Protein AF-Q8LSV8-F1 (afdb_monomer_lite)

Foldseek 3Di:
DPDAQWLQVLLVVLVVCLVVVNCVVDPLVVLLVQLQVQQDPQRAGGGHPPDDGFLLSLQSSCSSCVSSVNNVSGPLVSNLVQQVQQFDPPPTAGGGGHPDDGDPNSRVSSVNSCVSSVPPD

pLDDT: mean 97.52, std 3.16, range [72.94, 98.81]

InterPro domains:
  IPR001330 Prenyltransferase alpha-alpha toroid domain [PF00432] (1-120)
  IPR008930 Terpenoid cyclases/protein prenyltransferase alpha-alpha toroid [SSF48239] (1-121)
  IPR045089 Prenyltransferase subunit beta [PTHR11774] (1-118)

Organism: NCBI:txid89194

Structure (mmCIF, N/CA/C/O backbone):
data_AF-Q8LSV8-F1
#
_entry.id   AF-Q8LSV8-F1
#
loop_
_atom_site.group_PDB
_atom_site.id
_atom_site.type_symbol
_atom_site.label_atom_id
_atom_site.label_alt_id
_atom_site.label_comp_id
_atom_site.label_asym_id
_atom_site.label_entity_id
_atom_site.label_seq_id
_atom_site.pdbx_PDB_ins_code
_atom_site.Cartn_x
_atom_site.Cartn_y
_atom_site.Cartn_z
_atom_site.occupancy
_atom_site.B_iso_or_equiv
_atom_site.auth_seq_id
_atom_site.auth_comp_id
_atom_site.auth_asym_id
_atom_site.auth_atom_id
_atom_site.pdbx_PDB_model_num
ATOM 1 N N . PRO A 1 1 ? -22.708 -4.565 -4.185 1.00 79.12 1 PRO A N 1
ATOM 2 C CA . PRO A 1 1 ? -22.472 -5.750 -3.322 1.00 79.12 1 PRO A CA 1
ATOM 3 C C . PRO A 1 1 ? -22.318 -7.008 -4.185 1.00 79.12 1 PRO A C 1
ATOM 5 O O . PRO A 1 1 ? -23.044 -7.113 -5.166 1.00 79.12 1 PRO A O 1
ATOM 8 N N . GLY A 1 2 ? -21.376 -7.905 -3.867 1.00 91.69 2 GLY A N 1
ATOM 9 C CA . GLY A 1 2 ? -21.143 -9.150 -4.626 1.00 91.69 2 GLY A CA 1
ATOM 10 C C . GLY A 1 2 ? -20.061 -9.090 -5.714 1.00 91.69 2 GLY A C 1
ATOM 11 O O . GLY A 1 2 ? -19.826 -10.091 -6.380 1.00 91.69 2 GLY A O 1
ATOM 12 N N . ALA A 1 3 ? -19.396 -7.944 -5.890 1.00 93.56 3 ALA A N 1
ATOM 13 C CA . ALA A 1 3 ? -18.172 -7.859 -6.686 1.00 93.56 3 ALA A CA 1
ATOM 14 C C . ALA A 1 3 ? -16.963 -8.356 -5.875 1.00 93.56 3 ALA A C 1
ATOM 16 O O . ALA A 1 3 ? -17.012 -8.400 -4.645 1.00 93.56 3 ALA A O 1
ATOM 17 N N . GLU A 1 4 ? -15.883 -8.706 -6.570 1.00 96.38 4 GLU A N 1
ATOM 18 C CA . GLU A 1 4 ? -14.612 -9.083 -5.950 1.00 96.38 4 GLU A CA 1
ATOM 19 C C . GLU A 1 4 ? -14.042 -7.941 -5.093 1.00 96.38 4 GLU A C 1
ATOM 21 O O . GLU A 1 4 ? -14.094 -6.773 -5.482 1.00 96.38 4 GLU A O 1
ATOM 26 N N . SER A 1 5 ? -13.472 -8.286 -3.937 1.00 97.31 5 SER A N 1
ATOM 27 C CA . SER A 1 5 ? -12.808 -7.331 -3.050 1.00 97.31 5 SER A CA 1
ATOM 28 C C . SER A 1 5 ? -11.619 -6.654 -3.733 1.00 97.31 5 SER A C 1
ATOM 30 O O . SER A 1 5 ? -10.778 -7.314 -4.342 1.00 97.31 5 SER A O 1
ATOM 32 N N . HIS A 1 6 ? -11.517 -5.334 -3.576 1.00 98.56 6 HIS A N 1
ATOM 33 C CA . HIS A 1 6 ? -10.460 -4.531 -4.182 1.00 98.56 6 HIS A CA 1
ATOM 34 C C . HIS A 1 6 ? -9.930 -3.480 -3.205 1.00 98.56 6 HIS A C 1
ATOM 36 O O . HIS A 1 6 ? -10.712 -2.733 -2.615 1.00 98.56 6 HIS A O 1
ATOM 42 N N . ALA A 1 7 ? -8.607 -3.366 -3.076 1.00 98.31 7 ALA A N 1
ATOM 43 C CA . ALA A 1 7 ? -7.956 -2.471 -2.117 1.00 98.31 7 ALA A CA 1
ATOM 44 C C . ALA A 1 7 ? -8.379 -1.000 -2.280 1.00 98.31 7 ALA A C 1
ATOM 46 O O . ALA A 1 7 ? -8.642 -0.323 -1.291 1.00 98.31 7 ALA A O 1
ATOM 47 N N . GLY A 1 8 ? -8.538 -0.518 -3.519 1.00 98.06 8 GLY A N 1
ATOM 48 C CA . GLY A 1 8 ? -9.030 0.844 -3.771 1.00 98.06 8 GLY A CA 1
ATOM 49 C C . GLY A 1 8 ? -10.472 1.079 -3.291 1.00 98.06 8 GLY A C 1
ATOM 50 O O . GLY A 1 8 ? -10.786 2.144 -2.771 1.00 98.06 8 GLY A O 1
ATOM 51 N N . GLN A 1 9 ? -11.353 0.076 -3.395 1.00 98.25 9 GLN A N 1
ATOM 52 C CA . GLN A 1 9 ? -12.723 0.186 -2.870 1.00 98.25 9 GLN A CA 1
ATOM 53 C C . GLN A 1 9 ? -12.733 0.119 -1.343 1.00 98.25 9 GLN A C 1
ATOM 55 O O . GLN A 1 9 ? -13.455 0.874 -0.695 1.00 98.25 9 GLN A O 1
ATOM 60 N N . ILE A 1 10 ? -11.899 -0.757 -0.775 1.00 98.44 10 ILE A N 1
ATOM 61 C CA . ILE A 1 10 ? -11.706 -0.870 0.672 1.00 98.44 10 ILE A CA 1
ATOM 62 C C . ILE A 1 10 ? -11.236 0.463 1.246 1.00 98.44 10 ILE A C 1
ATOM 64 O O . ILE A 1 10 ? -11.836 0.922 2.211 1.00 98.44 10 ILE A O 1
ATOM 68 N N . PHE A 1 11 ? -10.249 1.117 0.630 1.00 98.69 11 PHE A N 1
ATOM 69 C CA . PHE A 1 11 ? -9.799 2.442 1.052 1.00 98.69 11 PHE A CA 1
ATOM 70 C C . PHE A 1 11 ? -10.959 3.441 1.135 1.00 98.69 11 PHE A C 1
ATOM 72 O O . PHE A 1 11 ? -11.127 4.095 2.163 1.00 98.69 11 PHE A O 1
ATOM 79 N N . CYS A 1 12 ? -11.804 3.516 0.102 1.00 98.50 12 CYS A N 1
ATOM 80 C CA . CYS A 1 12 ? -12.966 4.405 0.107 1.00 98.50 12 CYS A CA 1
ATOM 81 C C . CYS A 1 12 ? -13.950 4.070 1.239 1.00 98.50 12 CYS A C 1
ATOM 83 O O . CYS A 1 12 ? -14.417 4.969 1.938 1.00 98.50 12 CYS A O 1
ATOM 85 N N . CYS A 1 13 ? -14.263 2.787 1.442 1.00 98.12 13 CYS A N 1
ATOM 86 C CA . CYS A 1 13 ? -15.196 2.356 2.483 1.00 98.12 13 CYS A CA 1
ATOM 87 C C . CYS A 1 13 ? -14.644 2.594 3.895 1.00 98.12 13 CYS A C 1
ATOM 89 O O . CYS A 1 13 ? -15.339 3.164 4.733 1.00 98.12 13 CYS A O 1
ATOM 91 N N . VAL A 1 14 ? -13.401 2.191 4.162 1.00 98.44 14 VAL A N 1
ATOM 92 C CA . VAL A 1 14 ? -12.749 2.372 5.467 1.00 98.44 14 VAL A CA 1
ATOM 93 C C . VAL A 1 14 ? -12.543 3.856 5.754 1.00 98.44 14 VAL A C 1
ATOM 95 O O . VAL A 1 14 ? -12.827 4.288 6.865 1.00 98.44 14 VAL A O 1
ATOM 98 N N . GLY A 1 15 ? -12.141 4.648 4.756 1.00 98.56 15 GLY A N 1
ATOM 99 C CA . GLY A 1 15 ? -12.008 6.101 4.871 1.00 98.56 15 GLY A CA 1
ATOM 100 C C . GLY A 1 15 ? -13.322 6.785 5.231 1.00 98.56 15 GLY A C 1
ATOM 101 O O . GLY A 1 15 ? -13.363 7.582 6.167 1.00 98.56 15 GLY A O 1
ATOM 102 N N . ALA A 1 16 ? -14.418 6.423 4.558 1.00 98.69 16 ALA A N 1
ATOM 103 C CA . ALA A 1 16 ? -15.742 6.936 4.896 1.00 98.69 16 ALA A CA 1
ATOM 104 C C . ALA A 1 16 ? -16.140 6.572 6.336 1.00 98.69 16 ALA A C 1
ATOM 106 O O . ALA A 1 16 ? -16.547 7.448 7.096 1.00 98.69 16 ALA A O 1
ATOM 107 N N . LEU A 1 17 ? -15.956 5.308 6.738 1.00 98.62 17 LEU A N 1
ATOM 108 C CA . LEU A 1 17 ? -16.262 4.851 8.097 1.00 98.62 17 LEU A CA 1
ATOM 109 C C . LEU A 1 17 ? -15.379 5.523 9.156 1.00 98.62 17 LEU A C 1
ATOM 111 O O . LEU A 1 17 ? -15.864 5.823 10.244 1.00 98.62 17 LEU A O 1
ATOM 115 N N . ALA A 1 18 ? -14.106 5.784 8.855 1.00 98.44 18 ALA A N 1
ATOM 116 C CA . ALA A 1 18 ? -13.199 6.514 9.736 1.00 98.44 18 ALA A CA 1
ATOM 117 C C . ALA A 1 18 ? -13.685 7.947 9.969 1.00 98.44 18 ALA A C 1
ATOM 119 O O . ALA A 1 18 ? -13.827 8.363 11.118 1.00 98.44 18 ALA A O 1
ATOM 120 N N . ILE A 1 19 ? -14.020 8.667 8.894 1.00 98.56 19 ILE A N 1
ATOM 121 C CA . ILE A 1 19 ? -14.514 10.049 8.962 1.00 98.56 19 ILE A CA 1
ATOM 122 C C . ILE A 1 19 ? -15.818 10.135 9.764 1.00 98.56 19 ILE A C 1
ATOM 124 O O . ILE A 1 19 ? -16.001 11.067 10.543 1.00 98.56 19 ILE A O 1
ATOM 128 N N . THR A 1 20 ? -16.719 9.162 9.615 1.00 98.50 20 THR A N 1
ATOM 129 C CA . THR A 1 20 ? -18.008 9.156 10.323 1.00 98.50 20 THR A CA 1
ATOM 130 C C . THR A 1 20 ? -17.946 8.538 11.725 1.00 98.50 20 THR A C 1
ATOM 132 O O . THR A 1 20 ? -18.991 8.362 12.345 1.00 98.50 20 THR A O 1
ATOM 135 N N . GLY A 1 21 ? -16.766 8.156 12.229 1.00 97.94 21 GLY A N 1
ATOM 136 C CA . GLY A 1 21 ? -16.623 7.526 13.549 1.00 97.94 21 GLY A CA 1
ATOM 137 C C . GLY A 1 21 ? -17.246 6.124 13.653 1.00 97.94 21 GLY A C 1
ATOM 138 O O . GLY A 1 21 ? -17.617 5.684 14.736 1.00 97.94 21 GLY A O 1
ATOM 139 N N . ALA A 1 22 ? -17.367 5.419 12.529 1.00 98.31 22 ALA A N 1
ATOM 140 C CA . ALA A 1 22 ? -18.115 4.172 12.366 1.00 98.31 22 ALA A CA 1
ATOM 141 C C . ALA A 1 22 ? -17.214 2.943 12.104 1.00 98.31 22 ALA A C 1
ATOM 143 O O . ALA A 1 22 ? -17.674 1.909 11.619 1.00 98.31 22 ALA A O 1
ATOM 144 N N . LEU A 1 23 ? -15.918 3.020 12.439 1.00 98.12 23 LEU A N 1
ATOM 145 C CA . LEU A 1 23 ? -14.962 1.910 12.271 1.00 98.12 23 LEU A CA 1
ATOM 146 C C . LEU A 1 23 ? -15.280 0.670 13.118 1.00 98.12 23 LEU A C 1
ATOM 148 O O . LEU A 1 23 ? -14.699 -0.384 12.882 1.00 98.12 23 LEU A O 1
ATOM 152 N N . SER A 1 24 ? -16.184 0.767 14.094 1.00 97.75 24 SER A N 1
ATOM 153 C CA . SER A 1 24 ? -16.667 -0.382 14.872 1.00 97.75 24 SER A CA 1
ATOM 154 C C . SER A 1 24 ? -17.417 -1.417 14.025 1.00 97.75 24 SER A C 1
ATOM 156 O O . SER A 1 24 ? -17.551 -2.558 14.453 1.00 97.75 24 SER A O 1
ATOM 158 N N . HIS A 1 25 ? -17.880 -1.049 12.825 1.00 97.69 25 HIS A N 1
ATOM 159 C CA . HIS A 1 25 ? -18.497 -1.981 11.876 1.00 97.69 25 HIS A CA 1
ATOM 160 C C . HIS A 1 25 ? -17.486 -2.813 11.078 1.00 97.69 25 HIS A C 1
ATOM 162 O O . HIS A 1 25 ? -17.888 -3.717 10.348 1.00 97.69 25 HIS A O 1
ATOM 168 N N . VAL A 1 26 ? -16.192 -2.502 11.176 1.00 98.06 26 VAL A N 1
ATOM 169 C CA . VAL A 1 26 ? -15.130 -3.222 10.471 1.00 98.06 26 VAL A CA 1
ATOM 170 C C . VAL A 1 26 ? -14.523 -4.259 11.405 1.00 98.06 26 VAL A C 1
ATOM 172 O O . VAL A 1 26 ? -14.004 -3.915 12.467 1.00 98.06 26 VAL A O 1
ATOM 175 N N . ASP A 1 27 ? -14.518 -5.520 10.975 1.00 98.38 27 ASP A N 1
ATOM 176 C CA . ASP A 1 27 ? -13.626 -6.522 11.555 1.00 98.38 27 ASP A CA 1
ATOM 177 C C . ASP A 1 27 ? -12.187 -6.188 11.141 1.00 98.38 27 ASP A C 1
ATOM 179 O O . ASP A 1 27 ? -11.777 -6.389 9.993 1.00 98.38 27 ASP A O 1
ATOM 183 N N . ARG A 1 28 ? -11.443 -5.589 12.073 1.00 98.38 28 ARG A N 1
ATOM 184 C CA . ARG A 1 28 ? -10.110 -5.036 11.813 1.00 98.38 28 ARG A CA 1
ATOM 185 C C . ARG A 1 28 ? -9.075 -6.115 11.530 1.00 98.38 28 ARG A C 1
ATOM 187 O O . ARG A 1 28 ? -8.191 -5.876 10.716 1.00 98.38 28 ARG A O 1
ATOM 194 N N . ASP A 1 29 ? -9.180 -7.275 12.169 1.00 98.44 29 ASP A N 1
ATOM 195 C CA . ASP A 1 29 ? -8.192 -8.344 12.009 1.00 98.44 29 ASP A CA 1
ATOM 196 C C . ASP A 1 29 ? -8.439 -9.124 10.724 1.00 98.44 29 ASP A C 1
ATOM 198 O O . ASP A 1 29 ? -7.497 -9.379 9.974 1.00 98.44 29 ASP A O 1
ATOM 202 N N . LEU A 1 30 ? -9.704 -9.415 10.406 1.00 98.62 30 LEU A N 1
ATOM 203 C CA . LEU A 1 30 ? -10.048 -10.046 9.136 1.00 98.62 30 LEU A CA 1
ATOM 204 C C . LEU A 1 30 ? -9.665 -9.154 7.948 1.00 98.62 30 LEU A C 1
ATOM 206 O O . LEU A 1 30 ? -9.072 -9.626 6.974 1.00 98.62 30 LEU A O 1
ATOM 210 N N . LEU A 1 31 ? -9.980 -7.856 8.028 1.00 98.69 31 LEU A N 1
ATOM 211 C CA . LEU A 1 31 ? -9.609 -6.909 6.982 1.00 98.69 31 LEU A CA 1
ATOM 212 C C . LEU A 1 31 ? -8.092 -6.697 6.920 1.00 98.69 31 LEU A C 1
ATOM 214 O O . LEU A 1 31 ? -7.531 -6.657 5.826 1.00 98.69 31 LEU A O 1
ATOM 218 N N . GLY A 1 32 ? -7.435 -6.585 8.076 1.00 98.75 32 GLY A N 1
ATOM 219 C CA . GLY A 1 32 ? -5.985 -6.453 8.185 1.00 98.75 32 GLY A CA 1
ATOM 220 C C . GLY A 1 32 ? -5.258 -7.618 7.524 1.00 98.75 32 GLY A C 1
ATOM 221 O O . GLY A 1 32 ? -4.356 -7.385 6.725 1.00 98.75 32 GLY A O 1
ATOM 222 N N . TRP A 1 33 ? -5.719 -8.848 7.766 1.00 98.62 33 TRP A N 1
ATOM 223 C CA . TRP A 1 33 ? -5.184 -10.051 7.128 1.00 98.62 33 TRP A CA 1
ATOM 224 C C . TRP A 1 33 ? -5.353 -9.994 5.607 1.00 98.62 33 TRP A C 1
ATOM 226 O O . TRP A 1 33 ? -4.400 -10.183 4.856 1.00 98.62 33 TRP A O 1
ATOM 236 N N . TRP A 1 34 ? -6.556 -9.665 5.129 1.00 98.62 34 TRP A N 1
ATOM 237 C CA . TRP A 1 34 ? -6.806 -9.590 3.690 1.00 98.62 34 TRP A CA 1
ATOM 238 C C . TRP A 1 34 ? -5.928 -8.531 3.005 1.00 98.62 34 TRP A C 1
ATOM 240 O O . TRP A 1 34 ? -5.480 -8.744 1.877 1.00 98.62 34 TRP A O 1
ATOM 250 N N . LEU A 1 35 ? -5.700 -7.394 3.672 1.00 98.75 35 LEU A N 1
ATOM 251 C CA . LEU A 1 35 ? -4.878 -6.290 3.179 1.00 98.75 35 LEU A CA 1
ATOM 252 C C . LEU A 1 35 ? -3.379 -6.610 3.215 1.00 98.75 35 LEU A C 1
ATOM 254 O O . LEU A 1 35 ? -2.690 -6.268 2.259 1.00 98.75 35 LEU A O 1
ATOM 258 N N . CYS A 1 36 ? -2.859 -7.262 4.261 1.00 98.00 36 CYS A N 1
ATOM 259 C CA . CYS A 1 36 ? -1.434 -7.606 4.318 1.00 98.00 36 CYS A CA 1
ATOM 260 C C . CYS A 1 36 ? -1.060 -8.694 3.303 1.00 98.00 36 CYS A C 1
ATOM 262 O O . CYS A 1 36 ? -0.009 -8.610 2.678 1.00 98.00 36 CYS A O 1
ATOM 264 N N . GLU A 1 37 ? -1.974 -9.623 3.004 1.00 98.00 37 GLU A N 1
ATOM 265 C CA . GLU A 1 37 ? -1.837 -10.606 1.914 1.00 98.00 37 GLU A CA 1
ATOM 266 C C . GLU A 1 37 ? -1.869 -9.975 0.502 1.00 98.00 37 GLU A C 1
ATOM 268 O O . GLU A 1 37 ? -1.943 -10.678 -0.512 1.00 98.00 37 GLU A O 1
ATOM 273 N N . ARG A 1 38 ? -1.887 -8.640 0.393 1.00 98.38 38 ARG A N 1
ATOM 274 C CA . ARG A 1 38 ? -1.624 -7.929 -0.865 1.00 98.38 38 ARG A CA 1
ATOM 275 C C . ARG A 1 38 ? -0.138 -7.723 -1.125 1.00 98.38 38 ARG A C 1
ATOM 277 O O . ARG A 1 38 ? 0.206 -7.444 -2.271 1.00 98.38 38 ARG A O 1
ATOM 284 N N . GLU A 1 39 ? 0.725 -7.843 -0.115 1.00 98.31 39 GLU A N 1
ATOM 285 C CA . GLU A 1 39 ? 2.171 -7.717 -0.297 1.00 98.31 39 GLU A CA 1
ATOM 286 C C . GLU A 1 39 ? 2.690 -8.953 -1.034 1.00 98.31 39 GLU A C 1
ATOM 288 O O . GLU A 1 39 ? 2.628 -10.079 -0.539 1.00 98.31 39 GLU A O 1
ATOM 293 N N . VAL A 1 40 ? 3.161 -8.760 -2.264 1.00 97.25 40 VAL A N 1
ATOM 294 C CA . VAL A 1 40 ? 3.651 -9.862 -3.094 1.00 97.25 40 VAL A CA 1
ATOM 295 C C . VAL A 1 40 ? 5.154 -10.054 -2.900 1.00 97.25 40 VAL A C 1
ATOM 297 O O . VAL A 1 40 ? 5.857 -9.207 -2.357 1.00 97.25 40 VAL A O 1
ATOM 300 N N . LYS A 1 41 ? 5.695 -11.167 -3.407 1.00 94.62 41 LYS A N 1
ATOM 301 C CA . LYS A 1 41 ? 7.116 -11.531 -3.230 1.00 94.62 41 LYS A CA 1
ATOM 302 C C . 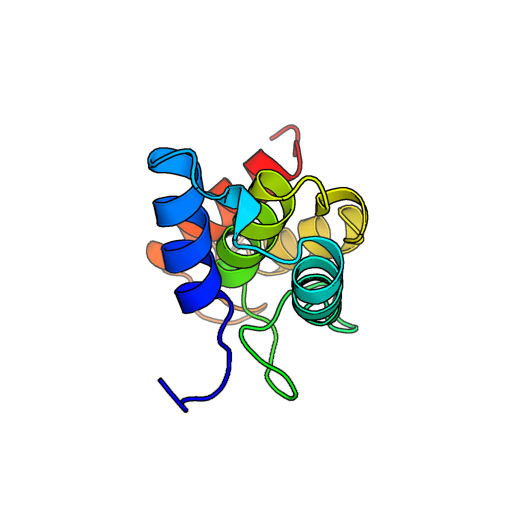LYS A 1 41 ? 8.115 -10.469 -3.707 1.00 94.62 41 LYS A C 1
ATOM 304 O O . LYS A 1 41 ? 9.236 -10.446 -3.211 1.00 94.62 41 LYS A O 1
ATOM 309 N N . THR A 1 42 ? 7.732 -9.620 -4.662 1.00 92.31 42 THR A N 1
ATOM 310 C CA . THR A 1 42 ? 8.569 -8.519 -5.166 1.00 92.31 42 THR A CA 1
ATOM 311 C C . THR A 1 42 ? 8.575 -7.287 -4.251 1.00 92.31 42 THR A C 1
ATOM 313 O O . THR A 1 42 ? 9.285 -6.335 -4.547 1.00 92.31 42 THR A O 1
ATOM 316 N N . GLY A 1 43 ? 7.812 -7.293 -3.151 1.00 95.94 43 GLY A N 1
ATOM 317 C CA . GLY A 1 43 ? 7.733 -6.215 -2.158 1.00 95.94 43 GLY A CA 1
ATOM 318 C C . GLY A 1 43 ? 6.634 -5.183 -2.414 1.00 95.94 43 GLY A C 1
ATOM 319 O O . GLY A 1 43 ? 6.269 -4.442 -1.510 1.00 95.94 43 GLY A O 1
ATOM 320 N N . GLY A 1 44 ? 6.082 -5.134 -3.627 1.00 98.25 44 GLY A N 1
ATOM 321 C CA . GLY A 1 44 ? 4.945 -4.272 -3.939 1.00 98.25 44 GLY A CA 1
ATOM 322 C C . GLY A 1 44 ? 3.610 -4.839 -3.452 1.00 98.25 44 GLY A C 1
ATOM 323 O O . GLY A 1 44 ? 3.509 -5.993 -3.034 1.00 98.25 44 GLY A O 1
ATOM 324 N N . LEU A 1 45 ? 2.559 -4.029 -3.555 1.00 98.69 45 LEU A N 1
ATOM 325 C CA . LEU A 1 45 ? 1.199 -4.391 -3.156 1.00 98.69 45 LEU A CA 1
ATOM 326 C C . LEU A 1 45 ? 0.304 -4.551 -4.386 1.00 98.69 45 LEU A C 1
ATOM 328 O O . LEU A 1 45 ? 0.410 -3.765 -5.326 1.00 98.69 45 LEU A O 1
ATOM 332 N N . ASN A 1 46 ? -0.587 -5.542 -4.389 1.00 98.56 46 ASN A N 1
ATOM 333 C CA . ASN A 1 46 ? -1.606 -5.699 -5.430 1.00 98.56 46 ASN A CA 1
ATOM 334 C C . ASN A 1 46 ? -3.000 -5.237 -4.969 1.00 98.56 46 ASN A C 1
ATOM 336 O O . ASN A 1 46 ? -3.287 -5.083 -3.783 1.00 98.56 46 ASN A O 1
ATOM 340 N N . GLY A 1 47 ? -3.899 -5.004 -5.926 1.00 98.19 47 GLY A N 1
ATOM 341 C CA . GLY A 1 47 ? -5.263 -4.556 -5.621 1.00 98.19 47 GLY A CA 1
ATOM 342 C C . GLY A 1 47 ? -6.208 -5.662 -5.174 1.00 98.19 47 GLY A C 1
ATOM 343 O O . GLY A 1 47 ? -7.199 -5.394 -4.496 1.00 98.19 47 GLY A O 1
ATOM 344 N N . ARG A 1 48 ? -5.918 -6.900 -5.573 1.00 98.31 48 ARG A N 1
ATOM 345 C CA . ARG A 1 48 ? -6.724 -8.101 -5.338 1.00 98.31 48 ARG A CA 1
ATOM 346 C C . ARG A 1 48 ? -5.853 -9.352 -5.538 1.00 98.31 48 ARG A C 1
ATOM 348 O O . ARG A 1 48 ? -4.823 -9.242 -6.213 1.00 98.31 48 ARG A O 1
ATOM 355 N N . PRO A 1 49 ? -6.256 -10.518 -5.000 1.00 97.62 49 PRO A N 1
ATOM 356 C CA . PRO A 1 49 ? -5.508 -11.765 -5.148 1.00 97.62 49 PRO A CA 1
ATOM 357 C C . PRO A 1 49 ? -5.164 -12.101 -6.606 1.00 97.62 49 PRO A C 1
ATOM 359 O O . PRO A 1 49 ? -5.913 -11.770 -7.527 1.00 97.62 49 PRO A O 1
ATOM 362 N N . GLU A 1 50 ? -4.031 -12.780 -6.808 1.00 95.56 50 GLU A N 1
ATOM 363 C CA . GLU A 1 50 ? -3.575 -13.259 -8.125 1.00 95.56 50 GLU A CA 1
ATOM 364 C C . GLU A 1 50 ? -3.385 -12.151 -9.184 1.00 95.56 50 GLU A C 1
ATOM 366 O O . GLU A 1 50 ? -3.527 -12.380 -10.391 1.00 95.56 50 GLU A O 1
ATOM 371 N N . LYS A 1 51 ? -3.071 -10.922 -8.749 1.00 97.69 51 LYS A N 1
ATOM 372 C CA . LYS A 1 51 ? -2.686 -9.802 -9.623 1.00 97.69 51 LYS A CA 1
ATOM 373 C C . LYS A 1 51 ? -1.295 -9.273 -9.300 1.00 97.69 51 LYS A C 1
ATOM 375 O O . LYS A 1 51 ? -0.746 -9.520 -8.226 1.00 97.69 51 LYS A O 1
ATOM 380 N N . LEU A 1 52 ? -0.742 -8.554 -10.273 1.00 97.56 52 LEU A N 1
ATOM 381 C CA . LEU A 1 52 ? 0.565 -7.918 -10.179 1.00 97.56 52 LEU A CA 1
ATOM 382 C C . LEU A 1 52 ? 0.556 -6.784 -9.151 1.00 97.56 52 LEU A C 1
ATOM 384 O O . LEU A 1 52 ? -0.493 -6.201 -8.864 1.00 97.56 52 LEU A O 1
ATOM 388 N N . ALA A 1 53 ? 1.741 -6.488 -8.624 1.00 98.12 53 ALA A N 1
ATOM 389 C CA . ALA A 1 53 ? 1.959 -5.303 -7.815 1.00 98.12 53 ALA A CA 1
ATOM 390 C C . ALA A 1 53 ? 1.823 -4.024 -8.647 1.00 98.12 53 ALA A C 1
ATOM 392 O O . ALA A 1 53 ? 2.087 -4.021 -9.853 1.00 98.12 53 ALA A O 1
ATOM 393 N N . ASP A 1 54 ? 1.435 -2.951 -7.970 1.00 98.69 54 ASP A N 1
ATOM 394 C CA . ASP A 1 54 ? 1.299 -1.616 -8.538 1.00 98.69 54 ASP A CA 1
ATOM 395 C C . ASP A 1 54 ? 1.501 -0.575 -7.422 1.00 98.69 54 ASP A C 1
ATOM 397 O O . ASP A 1 54 ? 0.943 -0.694 -6.323 1.00 98.69 54 ASP A O 1
ATOM 401 N N . VAL A 1 55 ? 2.337 0.431 -7.694 1.00 98.75 55 VAL A N 1
ATOM 402 C CA . VAL A 1 55 ? 2.721 1.490 -6.750 1.00 98.75 55 VAL A CA 1
ATOM 403 C C . VAL A 1 55 ? 1.523 2.174 -6.105 1.00 98.75 55 VAL A C 1
ATOM 405 O O . VAL A 1 55 ? 1.606 2.499 -4.917 1.00 98.75 55 VAL A O 1
ATOM 408 N N . CYS A 1 56 ? 0.398 2.364 -6.802 1.00 98.69 56 CYS A N 1
ATOM 409 C CA . CYS A 1 56 ? -0.734 3.088 -6.224 1.00 98.69 56 CYS A CA 1
ATOM 410 C C . CYS A 1 56 ? -1.334 2.372 -4.999 1.00 98.69 56 CYS A C 1
ATOM 412 O O . CYS A 1 56 ? -1.829 3.022 -4.072 1.00 98.69 56 CYS A O 1
ATOM 414 N N . TYR A 1 57 ? -1.210 1.041 -4.919 1.00 98.75 57 TYR A N 1
ATOM 415 C CA . TYR A 1 57 ? -1.645 0.274 -3.750 1.00 98.75 57 TYR A CA 1
ATOM 416 C C . TYR A 1 57 ? -0.785 0.513 -2.514 1.00 98.75 57 TYR A C 1
ATOM 418 O O . TYR A 1 57 ? -1.276 0.287 -1.408 1.00 98.75 57 TYR A O 1
ATOM 426 N N . SER A 1 58 ? 0.426 1.058 -2.666 1.00 98.50 58 SER A N 1
ATOM 427 C CA . SER A 1 58 ? 1.228 1.545 -1.538 1.00 98.50 58 SER A CA 1
ATOM 428 C C . SER A 1 58 ? 0.469 2.585 -0.730 1.00 98.50 58 SER A C 1
ATOM 430 O O . SER A 1 58 ? 0.555 2.598 0.487 1.00 98.50 58 SER A O 1
ATOM 432 N N . TRP A 1 59 ? -0.344 3.420 -1.373 1.00 98.69 59 TRP A N 1
ATOM 433 C CA . TRP A 1 59 ? -1.207 4.346 -0.656 1.00 98.69 59 TRP A CA 1
ATOM 434 C C . TRP A 1 59 ? -2.515 3.687 -0.204 1.00 98.69 59 TRP A C 1
ATOM 436 O O . TRP A 1 59 ? -2.874 3.780 0.973 1.00 98.69 59 TRP A O 1
ATOM 446 N N . TRP A 1 60 ? -3.227 2.998 -1.105 1.00 98.75 60 TRP A N 1
ATOM 447 C CA . TRP A 1 60 ? -4.559 2.453 -0.804 1.00 98.75 60 TRP A CA 1
ATOM 448 C C . TRP A 1 60 ? -4.549 1.408 0.315 1.00 98.75 60 TRP A C 1
ATOM 450 O O . TRP A 1 60 ? -5.404 1.443 1.205 1.00 98.75 60 TRP A O 1
ATOM 460 N N . VAL A 1 61 ? -3.578 0.492 0.298 1.00 98.81 61 VAL A N 1
ATOM 461 C CA . VAL A 1 61 ? -3.459 -0.561 1.310 1.00 98.81 61 VAL A CA 1
ATOM 462 C C . VAL A 1 61 ? -2.902 0.001 2.614 1.00 98.81 61 VAL A C 1
ATOM 464 O O . VAL A 1 61 ? -3.521 -0.221 3.655 1.00 98.81 61 VAL A O 1
ATOM 467 N N . LEU A 1 62 ? -1.803 0.772 2.585 1.00 98.62 62 LEU A N 1
ATOM 468 C CA . LEU A 1 62 ? -1.222 1.323 3.818 1.00 98.62 62 LEU A CA 1
ATOM 469 C C . LEU A 1 62 ? -2.203 2.235 4.545 1.00 98.62 62 LEU A C 1
ATOM 471 O O . LEU A 1 62 ? -2.384 2.075 5.746 1.00 98.62 62 LEU A O 1
ATOM 475 N N . SER A 1 63 ? -2.885 3.139 3.840 1.00 98.69 63 SER A N 1
ATOM 476 C CA . SER A 1 63 ? -3.865 4.034 4.466 1.00 98.69 63 SER A CA 1
ATOM 477 C C . SER A 1 63 ? -4.985 3.248 5.145 1.00 98.69 63 SER A C 1
ATOM 479 O O . SER A 1 63 ? -5.369 3.554 6.272 1.00 98.69 63 SER A O 1
ATOM 481 N N . SER A 1 64 ? -5.480 2.196 4.484 1.00 98.75 64 SER A N 1
ATOM 482 C CA . SER A 1 64 ? -6.501 1.310 5.050 1.00 98.75 64 SER A CA 1
ATOM 483 C C . SER A 1 64 ? -5.998 0.603 6.308 1.00 98.75 64 SER A C 1
ATOM 485 O O . SER A 1 64 ? -6.694 0.601 7.320 1.00 98.75 64 SER A O 1
ATOM 487 N N . LEU A 1 65 ? -4.775 0.065 6.270 1.00 98.75 65 LEU A N 1
ATOM 488 C CA . LEU A 1 65 ? -4.132 -0.577 7.415 1.00 98.75 65 LEU A CA 1
ATOM 489 C C . LEU A 1 65 ? -3.865 0.402 8.565 1.00 98.75 65 LEU A C 1
ATOM 491 O O . LEU A 1 65 ? -4.046 0.032 9.719 1.00 98.75 65 LEU A O 1
ATOM 495 N N . ILE A 1 66 ? -3.468 1.643 8.283 1.00 98.62 66 ILE A N 1
ATOM 496 C CA . ILE A 1 66 ? -3.257 2.686 9.297 1.00 98.62 66 ILE A CA 1
ATOM 497 C C . ILE A 1 66 ? -4.578 3.025 9.991 1.00 98.62 66 ILE A 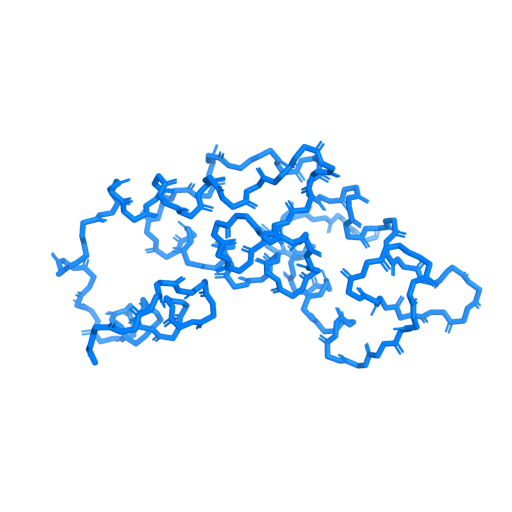C 1
ATOM 499 O O . ILE A 1 66 ? -4.629 3.047 11.217 1.00 98.62 66 ILE A O 1
ATOM 503 N N . MET A 1 67 ? -5.663 3.215 9.231 1.00 98.69 67 MET A N 1
ATOM 504 C CA . MET A 1 67 ? -6.986 3.528 9.792 1.00 98.69 67 MET A CA 1
ATOM 505 C C . MET A 1 67 ? -7.519 2.442 10.738 1.00 98.69 67 MET A C 1
ATOM 507 O O . MET A 1 67 ? -8.301 2.747 11.638 1.00 98.69 67 MET A O 1
ATOM 511 N N . ILE A 1 68 ? -7.097 1.187 10.557 1.00 98.50 68 ILE A N 1
ATOM 512 C CA . ILE A 1 68 ? -7.484 0.055 11.415 1.00 98.50 68 ILE A CA 1
ATOM 513 C C . ILE A 1 68 ? -6.368 -0.408 12.368 1.00 98.50 68 ILE A C 1
ATOM 515 O O . ILE A 1 68 ? -6.539 -1.429 13.031 1.00 98.50 68 ILE A O 1
ATOM 519 N N . ASP A 1 69 ? -5.267 0.344 12.470 1.00 98.19 69 ASP A N 1
ATOM 520 C CA . ASP A 1 69 ? -4.116 0.077 13.348 1.00 98.19 69 ASP A CA 1
ATOM 521 C C . ASP A 1 69 ? -3.403 -1.272 13.082 1.00 98.19 69 ASP A C 1
ATOM 523 O O . ASP A 1 69 ? -3.104 -2.061 13.980 1.00 98.19 69 ASP A O 1
ATOM 527 N N . ARG A 1 70 ? -3.159 -1.586 11.805 1.00 98.44 70 ARG A N 1
ATOM 528 C CA . ARG A 1 70 ? -2.535 -2.843 11.332 1.00 98.44 70 ARG A CA 1
ATOM 529 C C . ARG A 1 70 ? -1.369 -2.646 10.364 1.00 98.44 70 ARG A C 1
ATOM 531 O O . ARG A 1 70 ? -0.872 -3.604 9.786 1.00 98.44 70 ARG A O 1
ATOM 538 N N . VAL A 1 71 ? -0.871 -1.420 10.208 1.00 98.06 71 VAL A N 1
ATOM 539 C CA . VAL A 1 71 ? 0.237 -1.119 9.275 1.00 98.06 71 VAL A CA 1
ATOM 540 C C . VAL A 1 71 ? 1.534 -1.877 9.594 1.00 98.06 71 VAL A C 1
ATOM 542 O O . VAL A 1 71 ? 2.350 -2.110 8.711 1.00 98.06 71 VAL A O 1
ATOM 545 N N . HIS A 1 72 ? 1.718 -2.299 10.848 1.00 97.69 72 HIS A N 1
ATOM 546 C CA . HIS A 1 72 ? 2.872 -3.082 11.293 1.00 97.69 72 HIS A CA 1
ATOM 547 C C . HIS A 1 72 ? 2.911 -4.517 10.730 1.00 97.69 72 HIS A C 1
ATO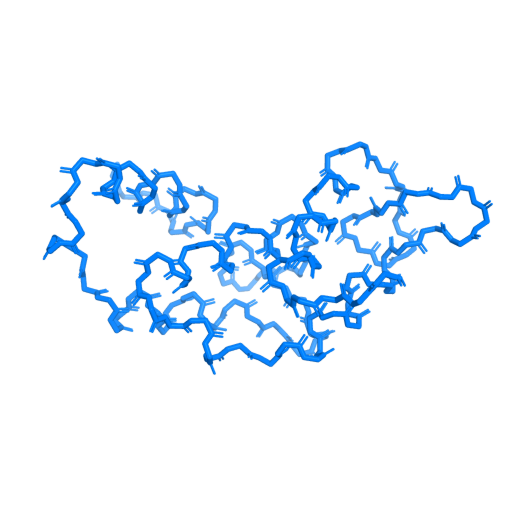M 549 O O . HIS A 1 72 ? 3.878 -5.226 10.982 1.00 97.69 72 HIS A O 1
ATOM 555 N N . TRP A 1 73 ? 1.887 -4.951 9.984 1.00 98.38 73 TRP A N 1
ATOM 556 C CA . TRP A 1 73 ? 1.843 -6.263 9.319 1.00 98.38 73 TRP A CA 1
ATOM 557 C C . TRP A 1 73 ? 2.503 -6.267 7.931 1.00 98.38 73 TRP A C 1
ATOM 559 O O . TRP A 1 73 ? 2.609 -7.326 7.326 1.00 98.38 73 TRP A O 1
ATOM 569 N N . ILE A 1 74 ? 2.935 -5.104 7.430 1.00 98.19 74 ILE A N 1
ATOM 570 C CA . ILE A 1 74 ? 3.631 -4.954 6.143 1.00 98.19 74 ILE A CA 1
ATOM 571 C C . ILE A 1 74 ? 5.142 -4.880 6.358 1.00 98.19 74 ILE A C 1
ATOM 573 O O . ILE A 1 74 ? 5.614 -4.195 7.273 1.00 98.19 74 ILE A O 1
ATOM 577 N N . ASP A 1 75 ? 5.909 -5.507 5.467 1.00 98.19 75 ASP A N 1
ATOM 578 C CA . ASP A 1 75 ? 7.356 -5.316 5.387 1.00 98.19 75 ASP A CA 1
ATOM 579 C C . ASP A 1 75 ? 7.680 -3.952 4.744 1.00 98.19 75 ASP A C 1
ATOM 581 O O . ASP A 1 75 ? 7.863 -3.789 3.536 1.00 98.19 75 ASP A O 1
ATOM 585 N N . LYS A 1 76 ? 7.738 -2.921 5.595 1.00 97.56 76 LYS A N 1
ATOM 586 C CA . LYS A 1 76 ? 7.934 -1.525 5.174 1.00 97.56 76 LYS A CA 1
ATOM 587 C C . LYS A 1 76 ? 9.179 -1.318 4.309 1.00 97.56 76 LYS A C 1
ATOM 589 O O . LYS A 1 76 ? 9.154 -0.474 3.417 1.00 97.56 76 LYS A O 1
ATOM 594 N N . GLU A 1 77 ? 10.260 -2.051 4.565 1.00 97.94 77 GLU A N 1
ATOM 595 C CA . GLU A 1 77 ? 11.520 -1.872 3.837 1.00 97.94 77 GLU A CA 1
ATOM 596 C C . GLU A 1 77 ? 11.440 -2.444 2.421 1.00 97.94 77 GLU A C 1
ATOM 598 O O . GLU A 1 77 ? 11.915 -1.811 1.474 1.00 97.94 77 GLU A O 1
ATOM 603 N N . LYS A 1 78 ? 10.764 -3.586 2.238 1.00 98.12 78 LYS A N 1
ATOM 604 C CA . LYS A 1 78 ? 10.490 -4.114 0.895 1.00 98.12 78 LYS A CA 1
ATOM 605 C C . LYS A 1 78 ? 9.599 -3.184 0.089 1.00 98.12 78 LYS A C 1
ATOM 607 O O . LYS A 1 78 ? 9.901 -2.933 -1.077 1.00 98.12 78 LYS A O 1
ATOM 612 N N . LEU A 1 79 ? 8.558 -2.634 0.709 1.00 98.56 79 LEU A N 1
ATOM 613 C CA . LEU A 1 79 ? 7.657 -1.720 0.020 1.00 98.56 79 LEU A CA 1
ATOM 614 C C . LEU A 1 79 ? 8.344 -0.401 -0.362 1.00 98.56 79 LEU A C 1
ATOM 616 O O . LEU A 1 79 ? 8.195 0.049 -1.496 1.00 98.56 79 LEU A O 1
ATOM 620 N N . LYS A 1 80 ? 9.160 0.186 0.530 1.00 98.56 80 LYS A N 1
ATOM 621 C CA . LYS A 1 80 ? 10.002 1.352 0.193 1.00 98.56 80 LYS A CA 1
ATOM 622 C C . LYS A 1 80 ? 10.880 1.052 -1.016 1.00 98.56 80 LYS A C 1
ATOM 624 O O . LYS A 1 80 ? 10.907 1.838 -1.960 1.00 98.56 80 LYS A O 1
ATOM 629 N N . LYS A 1 81 ? 11.570 -0.095 -1.001 1.00 98.38 81 LYS A N 1
ATOM 630 C CA . LYS A 1 81 ? 12.429 -0.510 -2.111 1.00 98.38 81 LYS A CA 1
ATOM 631 C C . LYS A 1 81 ? 11.635 -0.626 -3.413 1.00 98.38 81 LYS A C 1
ATOM 633 O O . LYS A 1 81 ? 12.073 -0.082 -4.417 1.00 98.38 81 LYS A O 1
ATOM 638 N N . PHE A 1 82 ? 10.469 -1.272 -3.387 1.00 98.62 82 PHE A N 1
ATOM 639 C CA . PHE A 1 82 ? 9.613 -1.413 -4.565 1.00 98.62 82 PHE A CA 1
ATOM 640 C C . PHE A 1 82 ? 9.221 -0.054 -5.160 1.00 98.62 82 PHE A C 1
ATOM 642 O O . PHE A 1 82 ? 9.374 0.140 -6.362 1.00 98.62 82 PHE A O 1
ATOM 649 N N . ILE A 1 83 ? 8.781 0.908 -4.338 1.00 98.56 83 ILE A N 1
ATOM 650 C CA . ILE A 1 83 ? 8.405 2.247 -4.828 1.00 98.56 83 ILE A CA 1
ATOM 651 C C . ILE A 1 83 ? 9.611 2.960 -5.459 1.00 98.56 83 ILE A C 1
ATOM 653 O O . ILE A 1 83 ? 9.484 3.546 -6.531 1.00 98.56 83 ILE A O 1
ATOM 657 N N . LEU A 1 84 ? 10.785 2.892 -4.822 1.00 98.19 84 LEU A N 1
ATOM 658 C CA . LEU A 1 84 ? 12.014 3.515 -5.331 1.00 98.19 84 LEU A CA 1
ATOM 659 C C . LEU A 1 84 ? 12.551 2.838 -6.600 1.00 98.19 84 LEU A C 1
ATOM 661 O O . LEU A 1 84 ? 13.167 3.501 -7.431 1.00 98.19 84 LEU A O 1
ATOM 665 N N . ASP A 1 85 ? 12.318 1.535 -6.768 1.00 98.25 85 ASP A N 1
ATOM 666 C CA . ASP A 1 85 ? 12.644 0.813 -8.002 1.00 98.25 85 ASP A CA 1
ATOM 667 C C . ASP A 1 85 ? 11.735 1.241 -9.176 1.00 98.25 85 ASP A C 1
ATOM 669 O O . ASP A 1 85 ? 12.119 1.064 -10.328 1.00 98.25 85 ASP A O 1
ATOM 673 N N . CYS A 1 86 ? 10.558 1.823 -8.905 1.00 98.44 86 CYS A N 1
ATOM 674 C CA . CYS A 1 86 ? 9.637 2.358 -9.921 1.00 98.44 86 CYS A CA 1
ATOM 675 C C . CYS A 1 86 ? 9.909 3.835 -10.268 1.00 98.44 86 CYS A C 1
ATOM 677 O O . CYS A 1 86 ? 9.149 4.449 -11.014 1.00 98.44 86 CYS A O 1
ATOM 679 N N . GLN A 1 87 ? 10.945 4.447 -9.691 1.00 98.12 87 GLN A N 1
ATOM 680 C CA . GLN A 1 87 ? 11.296 5.839 -9.959 1.00 98.12 87 GLN A CA 1
ATOM 681 C C . GLN A 1 87 ? 12.162 5.956 -11.222 1.00 98.12 87 GLN A C 1
ATOM 683 O O . GLN A 1 87 ? 13.221 5.329 -11.305 1.00 98.12 87 GLN A O 1
ATOM 688 N N . ASP A 1 88 ? 11.787 6.843 -12.148 1.00 97.88 88 ASP A N 1
ATOM 689 C CA . ASP A 1 88 ? 12.696 7.276 -13.216 1.00 97.88 88 ASP A CA 1
ATOM 690 C C . ASP A 1 88 ? 13.737 8.236 -12.616 1.00 97.88 88 ASP A C 1
ATOM 692 O O . ASP A 1 88 ? 13.423 9.342 -12.166 1.00 97.88 88 ASP A O 1
ATOM 696 N N . LYS A 1 89 ? 14.995 7.790 -12.576 1.00 95.25 89 LYS A N 1
ATOM 697 C CA . LYS A 1 89 ? 16.114 8.542 -11.988 1.00 95.25 89 LYS A CA 1
ATOM 698 C C . LYS A 1 89 ? 16.699 9.596 -12.926 1.00 95.25 89 LYS A C 1
ATOM 700 O O . LYS A 1 89 ? 17.457 10.443 -12.459 1.00 95.25 89 LYS A O 1
ATOM 705 N N . GLU A 1 90 ? 16.383 9.538 -14.215 1.00 96.06 90 GLU A N 1
ATOM 706 C CA . GLU A 1 90 ? 16.886 10.471 -15.223 1.00 96.06 90 GLU A CA 1
ATOM 707 C C . GLU A 1 90 ? 15.907 11.627 -15.438 1.00 96.06 90 GLU A C 1
ATOM 709 O O . GLU A 1 90 ? 16.311 12.789 -15.386 1.00 96.06 90 GLU A O 1
ATOM 714 N N . ASN A 1 91 ? 14.619 11.321 -15.625 1.00 95.94 91 ASN A N 1
ATOM 715 C CA . ASN A 1 91 ? 13.589 12.315 -15.957 1.00 95.94 91 ASN A CA 1
ATOM 716 C C . ASN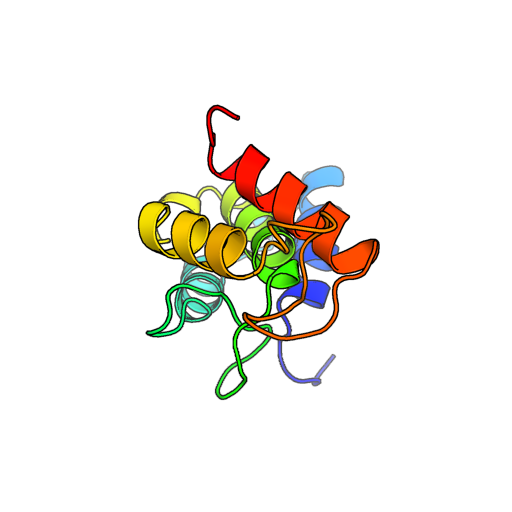 A 1 91 ? 12.654 12.652 -14.785 1.00 95.94 91 ASN A C 1
ATOM 718 O O . ASN A 1 91 ? 11.915 13.637 -14.849 1.00 95.94 91 ASN A O 1
ATOM 722 N N . GLY A 1 92 ? 12.706 11.873 -13.701 1.00 96.38 92 GLY A N 1
ATOM 723 C CA . GLY A 1 92 ? 11.818 12.019 -12.553 1.00 96.38 92 GLY A CA 1
ATOM 724 C C . GLY A 1 92 ? 10.440 11.391 -12.771 1.00 96.38 92 GLY A C 1
ATOM 725 O O . GLY A 1 92 ? 10.057 11.015 -13.875 1.00 96.38 92 GLY A O 1
ATOM 726 N N . GLY A 1 93 ? 9.670 11.308 -11.686 1.00 98.31 93 GLY A N 1
ATOM 727 C CA . GLY A 1 93 ? 8.380 10.615 -11.657 1.00 98.31 93 GLY A CA 1
ATOM 728 C C . GLY A 1 93 ? 8.493 9.165 -11.185 1.00 98.31 93 GLY A C 1
ATOM 729 O O . GLY A 1 93 ? 9.588 8.622 -11.038 1.00 98.31 93 GLY A O 1
ATOM 730 N N . ILE A 1 94 ? 7.342 8.564 -10.889 1.00 98.75 94 ILE A N 1
ATOM 731 C CA . ILE A 1 94 ? 7.205 7.170 -10.453 1.00 98.75 94 ILE A CA 1
ATOM 732 C C . ILE A 1 94 ? 6.125 6.513 -11.319 1.00 98.75 94 ILE A C 1
ATOM 734 O O . ILE A 1 94 ? 5.068 7.109 -11.540 1.00 98.75 94 ILE A O 1
ATOM 738 N N . SER A 1 95 ? 6.409 5.320 -11.832 1.00 98.62 95 SER A N 1
ATOM 739 C CA . SER A 1 95 ? 5.494 4.472 -12.605 1.00 98.62 95 SER A CA 1
ATOM 740 C C . SER A 1 95 ? 4.746 3.489 -11.696 1.00 98.62 95 SER A C 1
ATOM 742 O O . SER A 1 95 ? 4.961 3.441 -10.484 1.00 98.62 95 SER A O 1
ATOM 744 N N . ASP A 1 96 ? 3.843 2.690 -12.256 1.00 98.38 96 ASP A N 1
ATOM 745 C CA . ASP A 1 96 ? 3.152 1.641 -11.506 1.00 98.38 96 ASP A CA 1
ATOM 746 C C . ASP A 1 96 ? 4.053 0.441 -11.179 1.00 98.38 96 ASP A C 1
ATOM 748 O O . ASP A 1 96 ? 3.869 -0.193 -10.135 1.00 98.38 96 ASP A O 1
ATOM 752 N N . ARG A 1 97 ? 5.031 0.131 -12.037 1.00 98.00 97 ARG A N 1
ATOM 753 C CA . ARG A 1 97 ? 6.039 -0.929 -11.857 1.00 98.00 97 ARG A CA 1
ATOM 754 C C . ARG A 1 97 ? 7.406 -0.515 -12.421 1.00 98.00 97 ARG A C 1
ATOM 756 O O . ARG A 1 97 ? 7.468 0.407 -13.235 1.00 98.00 97 ARG A O 1
ATOM 763 N N . PRO A 1 98 ? 8.499 -1.209 -12.047 1.00 97.25 98 PRO A N 1
ATOM 764 C CA . PRO A 1 98 ? 9.811 -0.955 -12.634 1.00 97.25 98 PRO A CA 1
ATOM 765 C C . PRO A 1 98 ? 9.768 -1.062 -14.160 1.00 97.25 98 PRO A C 1
ATOM 767 O O . PRO A 1 98 ? 9.088 -1.938 -14.693 1.00 97.25 98 PRO A O 1
ATOM 770 N N . ASP A 1 99 ? 10.501 -0.172 -14.827 1.00 94.19 99 ASP A N 1
ATOM 771 C CA . ASP A 1 99 ? 10.633 -0.071 -16.288 1.00 94.19 99 ASP A CA 1
ATOM 772 C C . ASP A 1 99 ? 9.359 0.339 -17.065 1.00 94.19 99 ASP A C 1
ATOM 774 O O . ASP A 1 99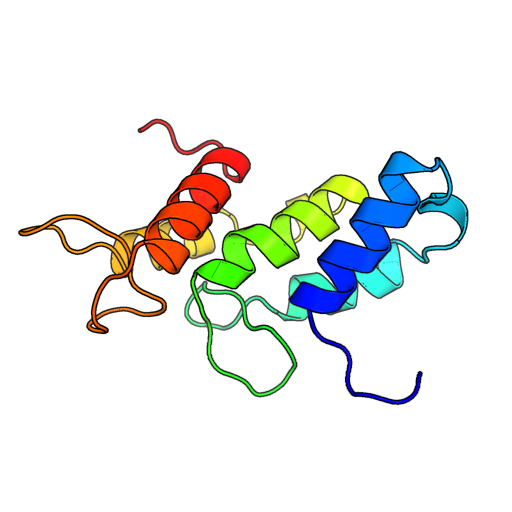 ? 9.422 0.512 -18.286 1.00 94.19 99 ASP A O 1
ATOM 778 N N . ASP A 1 100 ? 8.225 0.558 -16.387 1.00 97.19 100 ASP A N 1
ATOM 779 C CA . ASP A 1 100 ? 7.014 1.130 -16.993 1.00 97.19 100 ASP A CA 1
ATOM 780 C C . ASP A 1 100 ? 7.120 2.670 -17.122 1.00 97.19 100 ASP A C 1
ATOM 782 O O . ASP A 1 100 ? 7.940 3.330 -16.481 1.00 97.19 100 ASP A O 1
ATOM 786 N N . ALA A 1 101 ? 6.286 3.275 -17.977 1.00 97.88 101 ALA A N 1
ATOM 787 C CA . ALA A 1 101 ? 6.271 4.726 -18.171 1.00 97.88 101 ALA A CA 1
ATOM 788 C C . ALA A 1 101 ? 5.722 5.457 -16.933 1.00 97.88 101 ALA A C 1
ATOM 790 O O . ALA A 1 101 ? 4.683 5.086 -16.390 1.00 97.88 101 ALA A O 1
ATOM 791 N N . VAL A 1 102 ? 6.397 6.530 -16.514 1.00 98.31 102 VAL A N 1
ATOM 792 C CA . VAL A 1 102 ? 5.966 7.343 -15.368 1.00 98.31 102 VAL A CA 1
ATOM 793 C C . VAL A 1 102 ? 4.718 8.164 -15.684 1.00 98.31 102 VAL A C 1
ATOM 795 O O . VAL A 1 102 ? 4.521 8.641 -16.804 1.00 98.31 102 VAL A O 1
ATOM 798 N N . ASP A 1 103 ? 3.903 8.407 -14.661 1.00 98.62 103 ASP A N 1
ATOM 799 C CA . ASP A 1 103 ? 2.764 9.312 -14.756 1.00 98.62 103 ASP A CA 1
ATOM 800 C C . ASP A 1 103 ? 2.503 10.050 -13.435 1.00 98.62 103 ASP A C 1
ATOM 802 O O . ASP A 1 103 ? 3.036 9.719 -12.373 1.00 98.62 103 ASP A O 1
ATOM 806 N N . VAL A 1 104 ? 1.678 11.098 -13.498 1.00 98.50 104 VAL A N 1
ATOM 807 C CA . VAL A 1 104 ? 1.372 11.954 -12.340 1.00 98.50 104 VAL A CA 1
ATOM 808 C C . VAL A 1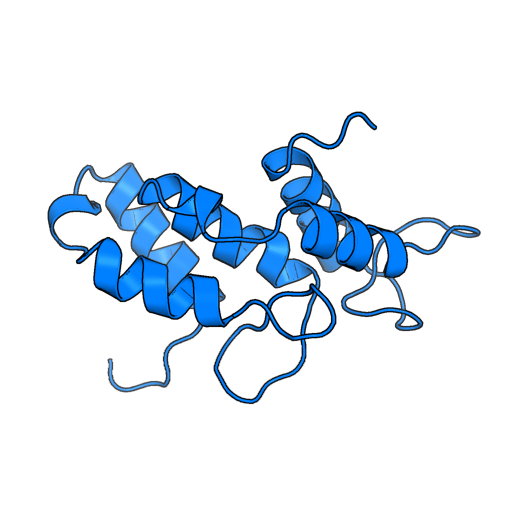 104 ? 0.604 11.197 -11.249 1.00 98.50 104 VAL A C 1
ATOM 810 O O . VAL A 1 104 ? 0.760 11.506 -10.068 1.00 98.50 104 VAL A O 1
ATOM 813 N N . PHE A 1 105 ? -0.209 10.206 -11.618 1.00 98.69 105 PHE A N 1
ATOM 814 C CA . PHE A 1 105 ? -1.027 9.437 -10.683 1.00 98.69 105 PHE A CA 1
ATOM 815 C C . PHE A 1 105 ? -0.146 8.532 -9.812 1.00 98.69 105 PHE A C 1
ATOM 817 O O . PHE A 1 105 ? -0.202 8.623 -8.583 1.00 98.69 105 PHE A O 1
ATOM 824 N N . HIS A 1 106 ? 0.726 7.731 -10.420 1.00 98.81 106 HIS A N 1
ATOM 825 C CA . HIS A 1 106 ? 1.660 6.865 -9.699 1.00 98.81 106 HIS A CA 1
ATOM 826 C C . HIS A 1 106 ? 2.763 7.661 -9.003 1.00 98.81 106 HIS A C 1
ATOM 828 O O . HIS A 1 106 ? 3.139 7.313 -7.886 1.00 98.81 106 HIS A O 1
ATOM 834 N N . THR A 1 107 ? 3.185 8.798 -9.563 1.00 98.75 107 THR A N 1
ATOM 835 C CA . THR A 1 107 ? 4.073 9.742 -8.863 1.00 98.75 107 THR A CA 1
ATOM 836 C C . THR A 1 107 ? 3.452 10.222 -7.555 1.00 98.75 107 THR A C 1
ATOM 838 O O . THR A 1 107 ? 4.086 10.140 -6.502 1.00 98.75 107 THR A O 1
ATOM 841 N N . PHE A 1 108 ? 2.197 10.676 -7.588 1.00 98.75 108 PHE A N 1
ATOM 842 C CA . PHE A 1 108 ? 1.507 11.136 -6.387 1.00 98.75 108 PHE A CA 1
ATOM 843 C C . PHE A 1 108 ? 1.372 10.020 -5.343 1.00 98.75 108 PHE A C 1
ATOM 845 O O . PHE A 1 108 ? 1.758 10.211 -4.188 1.00 98.75 108 PHE A O 1
ATOM 852 N N . PHE A 1 109 ? 0.874 8.843 -5.734 1.00 98.75 109 PHE A N 1
ATOM 853 C CA . PHE A 1 109 ? 0.656 7.751 -4.781 1.00 98.75 109 PHE A CA 1
ATOM 854 C C . PHE A 1 109 ? 1.939 7.068 -4.310 1.00 98.75 109 PHE A C 1
ATOM 856 O O . PHE A 1 109 ? 1.982 6.605 -3.171 1.00 98.75 109 PHE A O 1
ATOM 863 N N . GLY A 1 110 ? 2.994 7.058 -5.123 1.00 98.62 110 GLY A N 1
ATOM 864 C CA . GLY A 1 110 ? 4.321 6.608 -4.717 1.00 98.62 110 GLY A CA 1
ATOM 865 C C . GLY A 1 110 ? 4.907 7.506 -3.631 1.00 98.62 110 GLY A C 1
ATOM 866 O O . GLY A 1 110 ? 5.298 7.013 -2.574 1.00 98.62 110 GLY A O 1
ATOM 867 N N . ILE A 1 111 ? 4.875 8.829 -3.826 1.00 98.50 111 ILE A N 1
ATOM 868 C CA . ILE A 1 111 ? 5.334 9.799 -2.816 1.00 98.50 111 ILE A CA 1
ATOM 869 C C . ILE A 1 111 ? 4.479 9.713 -1.547 1.00 98.50 111 ILE A C 1
ATOM 871 O O . ILE A 1 111 ? 5.014 9.684 -0.438 1.00 98.50 111 ILE A O 1
ATOM 875 N N . ALA A 1 112 ? 3.154 9.633 -1.688 1.00 98.56 112 ALA A N 1
ATOM 876 C CA . ALA A 1 112 ? 2.254 9.507 -0.548 1.00 98.56 112 ALA A CA 1
ATOM 877 C C . ALA A 1 112 ? 2.504 8.200 0.231 1.00 98.56 112 ALA A C 1
ATOM 879 O O . ALA A 1 112 ? 2.550 8.211 1.460 1.00 98.56 112 ALA A O 1
ATOM 880 N N . GLY A 1 113 ? 2.745 7.087 -0.471 1.00 98.38 113 GLY A N 1
ATOM 881 C CA . GLY A 1 113 ? 3.154 5.816 0.126 1.00 98.38 113 GLY A CA 1
ATOM 882 C C . GLY A 1 113 ? 4.476 5.926 0.888 1.00 98.38 113 GLY A C 1
ATOM 883 O O . GLY A 1 113 ? 4.545 5.527 2.047 1.00 98.38 113 GLY A O 1
ATOM 884 N N . LEU A 1 114 ? 5.505 6.535 0.289 1.00 98.50 114 LEU A N 1
ATOM 885 C CA . LEU A 1 114 ? 6.793 6.785 0.952 1.00 98.50 114 LEU A CA 1
ATOM 886 C C . LEU A 1 114 ? 6.648 7.666 2.201 1.00 98.50 114 LEU A C 1
ATOM 888 O O . LEU A 1 114 ? 7.302 7.404 3.210 1.00 98.50 114 LEU A O 1
ATOM 892 N N . SER A 1 115 ? 5.755 8.658 2.169 1.00 98.31 115 SER A N 1
ATOM 893 C CA . SER A 1 115 ? 5.443 9.495 3.331 1.00 98.31 115 SER A CA 1
ATOM 894 C C . SER A 1 115 ? 4.825 8.685 4.475 1.00 98.31 115 SER A C 1
ATOM 896 O O . SER A 1 115 ? 5.282 8.805 5.610 1.00 98.31 115 SER A O 1
ATOM 898 N N . LEU A 1 116 ? 3.857 7.802 4.190 1.00 97.94 116 LEU A N 1
ATOM 899 C CA . LEU A 1 116 ? 3.272 6.895 5.195 1.00 97.94 116 LEU A CA 1
ATOM 900 C C . LEU A 1 116 ? 4.281 5.878 5.752 1.00 97.94 116 LEU A C 1
ATOM 902 O O . LEU A 1 116 ? 4.094 5.342 6.845 1.00 97.94 116 LEU A O 1
ATOM 906 N N . LEU A 1 117 ? 5.340 5.596 4.994 1.00 97.69 117 LEU A N 1
ATOM 907 C CA . LEU A 1 117 ? 6.442 4.719 5.383 1.00 97.69 117 LEU A CA 1
ATOM 908 C C . LEU A 1 117 ? 7.570 5.457 6.119 1.00 97.69 117 LEU A C 1
ATOM 910 O O . LEU A 1 117 ? 8.574 4.821 6.449 1.00 97.69 117 LEU A O 1
ATOM 914 N N . GLU A 1 118 ? 7.408 6.759 6.379 1.00 96.31 118 GLU A N 1
ATOM 915 C CA . GLU A 1 118 ? 8.394 7.614 7.053 1.00 96.31 118 GLU A CA 1
ATOM 916 C C . GLU A 1 118 ? 9.753 7.619 6.328 1.00 96.31 118 GLU A C 1
ATOM 918 O O . GLU A 1 118 ? 10.819 7.587 6.945 1.00 96.31 118 GLU A O 1
ATOM 923 N N . TYR A 1 119 ? 9.733 7.612 4.990 1.00 96.88 119 TYR A N 1
ATOM 924 C CA . TYR A 1 119 ? 10.952 7.728 4.194 1.00 96.88 119 TYR A CA 1
ATOM 925 C C . TYR A 1 119 ? 11.577 9.133 4.361 1.00 96.88 119 TYR A C 1
ATOM 927 O O . TYR A 1 119 ? 10.860 10.123 4.200 1.00 96.88 119 TYR A O 1
ATOM 935 N N . PRO A 1 120 ? 12.885 9.249 4.674 1.00 89.62 120 PRO A N 1
ATOM 936 C CA . PRO A 1 120 ? 13.500 10.515 5.092 1.00 89.62 120 PRO A CA 1
ATOM 937 C C . PRO A 1 120 ? 13.678 11.570 3.986 1.00 89.62 120 PRO A C 1
ATOM 939 O O . PRO A 1 120 ? 13.854 12.737 4.333 1.00 89.62 120 PRO A O 1
ATOM 942 N N . GLY A 1 121 ? 13.560 11.197 2.704 1.00 72.94 121 GLY A N 1
ATOM 943 C CA . GLY A 1 121 ? 13.680 12.124 1.567 1.00 72.94 121 GLY A CA 1
ATOM 944 C C . GLY A 1 121 ? 15.112 12.364 1.117 1.00 72.94 121 GLY A C 1
ATOM 945 O O . GLY A 1 121 ? 15.959 12.710 1.966 1.00 72.94 121 GLY A O 1
#

Radius of gyration: 14.15 Å; chains: 1; bounding box: 39×26×33 Å

Secondary structure (DSSP, 8-state):
--SPP-HHHHHHHHHHHHHTT-GGGS-HHHHHHHHHTTB-TTS-BBSSTT--B-THHHHHHHHHHHHTT-GGGS-HHHHHHHHHHTB-TTT--B-SSTTSPPBHHHHHHHHHHHHHTT---

Sequence (121 aa):
PGAESHAGQIFCCVGALAITGALSHVDRDLLGWWLCEREVKTGGLNGRPEKLADVCYSWWVLSSLIMIDRVHWIDKEKLKKFILDCQDKENGGISDRPDDAVDVFHTFFGIAGLSLLEYPG